Protein AF-A0A2W0A3Y1-F1 (afdb_monomer_lite)

Sequence (78 aa):
MKIKMKVNGQEVGAAGGLDHFVLDQVRRSMQEKVAGVTCPQHMMSAAIQVNGESLSGLKVQIQACCDSMRQRVAKALA

pLDDT: mean 73.79, std 17.35, range [29.81, 89.06]

Foldseek 3Di:
DDDFDDDPNDGDDPPQNVFVVVVVVLVVQLQVLQQPQADPVPRDGKGWDWDDRGPVGTDIDIDDPDPVSVVVSVVSSD

Radius of gyration: 16.34 Å; chains: 1; bounding box: 23×27×56 Å

Structure (mmCIF, N/CA/C/O backbone):
data_AF-A0A2W0A3Y1-F1
#
_entry.id   AF-A0A2W0A3Y1-F1
#
loop_
_atom_site.group_PDB
_atom_site.id
_atom_site.type_symbol
_atom_site.label_atom_id
_atom_site.label_alt_id
_atom_site.label_comp_id
_atom_site.label_asym_id
_atom_site.label_entity_id
_atom_site.label_seq_id
_atom_site.pdbx_PDB_ins_code
_atom_site.Cartn_x
_atom_site.Cartn_y
_atom_site.Cartn_z
_atom_site.occupancy
_atom_site.B_iso_or_equiv
_atom_site.auth_seq_id
_atom_site.auth_comp_id
_atom_site.auth_asym_id
_atom_site.auth_atom_id
_atom_site.pdbx_PDB_model_num
ATOM 1 N N . MET A 1 1 ? -8.756 7.037 37.441 1.00 29.81 1 MET A N 1
ATOM 2 C CA . MET A 1 1 ? -7.576 7.829 37.021 1.00 29.81 1 MET A CA 1
ATOM 3 C C . MET A 1 1 ? -7.514 7.838 35.496 1.00 29.81 1 MET A C 1
ATOM 5 O O . MET A 1 1 ? -7.508 6.764 34.916 1.00 29.81 1 MET A O 1
ATOM 9 N N . LYS A 1 2 ? -7.554 9.007 34.837 1.00 36.41 2 LYS A N 1
ATOM 10 C CA . LYS A 1 2 ? -7.430 9.119 33.369 1.00 36.41 2 LYS A CA 1
ATOM 11 C C . LYS A 1 2 ? -5.982 9.473 33.033 1.00 36.41 2 LYS A C 1
ATOM 13 O O . LYS A 1 2 ? -5.579 10.619 33.207 1.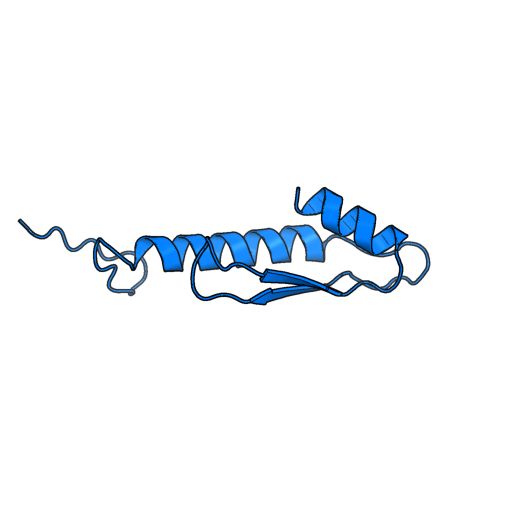00 36.41 2 LYS A O 1
ATOM 18 N N . ILE A 1 3 ? -5.201 8.485 32.608 1.00 40.47 3 ILE A N 1
ATOM 19 C CA . ILE A 1 3 ? -3.805 8.677 32.204 1.00 40.47 3 ILE A CA 1
ATOM 20 C C . ILE A 1 3 ? -3.822 9.303 30.803 1.00 40.47 3 ILE A C 1
ATOM 22 O O . ILE A 1 3 ? -4.180 8.644 29.831 1.00 40.47 3 ILE A O 1
ATOM 26 N N . LYS A 1 4 ? -3.502 10.598 30.704 1.00 35.53 4 LYS A N 1
ATOM 27 C CA . LYS A 1 4 ? -3.328 11.310 29.429 1.00 35.53 4 LYS A CA 1
ATOM 28 C C . LYS A 1 4 ? -1.861 11.198 29.008 1.00 35.53 4 LYS A C 1
ATOM 30 O O . LYS A 1 4 ? -1.049 12.026 29.409 1.00 35.53 4 LYS A O 1
ATOM 35 N N . MET A 1 5 ? -1.511 10.177 28.228 1.00 38.69 5 MET A N 1
ATOM 36 C CA . MET A 1 5 ? -0.206 10.13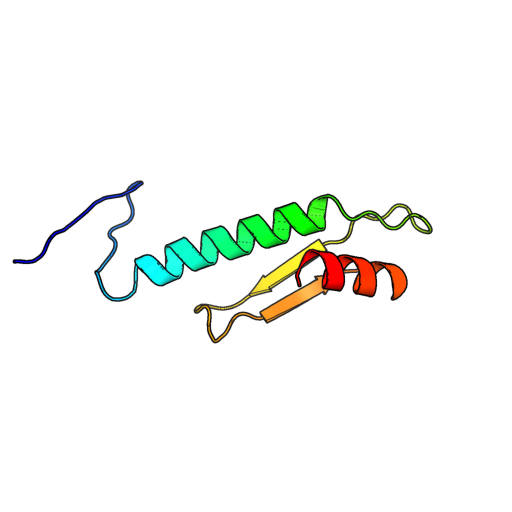1 27.557 1.00 38.69 5 MET A CA 1
ATOM 37 C C . MET A 1 5 ? -0.293 10.924 26.252 1.00 38.69 5 MET A C 1
ATOM 39 O O . MET A 1 5 ? -1.094 10.605 25.381 1.00 38.69 5 MET A O 1
ATOM 43 N N . LYS A 1 6 ? 0.514 11.982 26.135 1.00 37.16 6 LYS A N 1
ATOM 44 C CA . LYS A 1 6 ? 0.722 12.719 24.884 1.00 37.16 6 LYS A CA 1
ATOM 45 C C . LYS A 1 6 ? 1.920 12.108 24.166 1.00 37.16 6 LYS A C 1
ATOM 47 O O . LYS A 1 6 ? 3.034 12.191 24.673 1.00 37.16 6 LYS A O 1
ATOM 52 N N . VAL A 1 7 ? 1.698 11.543 22.984 1.00 45.97 7 VAL A N 1
ATOM 53 C CA . VAL A 1 7 ? 2.764 11.162 22.050 1.00 45.97 7 VAL A CA 1
ATOM 54 C C . VAL A 1 7 ? 2.544 11.980 20.779 1.00 45.97 7 VAL A C 1
ATOM 56 O O . VAL A 1 7 ? 1.457 11.962 20.215 1.00 45.97 7 VAL A O 1
ATOM 59 N N . ASN A 1 8 ? 3.550 12.757 20.369 1.00 50.66 8 ASN A N 1
ATOM 60 C CA . ASN A 1 8 ? 3.550 13.541 19.122 1.00 50.66 8 ASN A CA 1
ATOM 61 C C . ASN A 1 8 ? 2.388 14.550 18.932 1.00 50.66 8 ASN A C 1
ATOM 63 O O . ASN A 1 8 ? 1.905 14.767 17.826 1.00 50.66 8 ASN A O 1
ATOM 67 N N . GLY A 1 9 ? 1.923 15.193 20.010 1.00 48.34 9 GLY A N 1
ATOM 68 C CA . GLY A 1 9 ? 0.981 16.322 19.918 1.00 48.34 9 GLY A CA 1
ATOM 69 C C . GLY A 1 9 ? -0.478 15.970 19.597 1.00 48.34 9 GLY A C 1
ATOM 70 O O . GLY A 1 9 ? -1.313 16.869 19.607 1.00 48.34 9 GLY A O 1
ATOM 71 N N . GLN A 1 10 ? -0.819 14.694 19.392 1.00 43.38 10 GLN A N 1
ATOM 72 C CA . GLN A 1 10 ? -2.204 14.244 19.229 1.00 43.38 10 GLN A CA 1
ATOM 73 C C . GLN A 1 10 ? -2.768 13.726 20.561 1.00 43.38 10 GLN A C 1
ATOM 75 O O . GLN A 1 10 ? -2.176 12.876 21.230 1.00 43.38 10 GLN A O 1
ATOM 80 N N . GLU A 1 11 ? -3.917 14.270 20.975 1.00 41.06 11 GLU A N 1
ATOM 81 C CA . GLU A 1 11 ? -4.669 13.795 22.138 1.00 41.06 11 GLU A CA 1
ATOM 82 C C . GLU A 1 11 ? -5.253 12.411 21.844 1.00 41.06 11 GLU A C 1
ATOM 84 O O . GLU A 1 11 ? -6.320 12.270 21.250 1.00 41.06 11 GLU A O 1
ATOM 89 N N . VAL A 1 12 ? -4.550 11.364 22.274 1.00 47.19 12 VAL A N 1
ATOM 90 C CA . VAL A 1 12 ? -5.067 9.999 22.206 1.00 47.19 12 VAL A CA 1
ATOM 91 C C . VAL A 1 12 ? -6.089 9.778 23.324 1.00 47.19 12 VAL A C 1
ATOM 93 O O . VAL A 1 12 ? -5.768 9.452 24.466 1.00 47.19 12 VAL A O 1
ATOM 96 N N . GLY A 1 13 ? -7.365 9.981 22.998 1.00 41.25 13 GLY A N 1
ATOM 97 C CA . GLY A 1 13 ? -8.467 9.447 23.793 1.00 41.25 13 GLY A CA 1
ATOM 98 C C . GLY A 1 13 ? -8.392 7.918 23.779 1.00 41.25 13 GLY A C 1
ATOM 99 O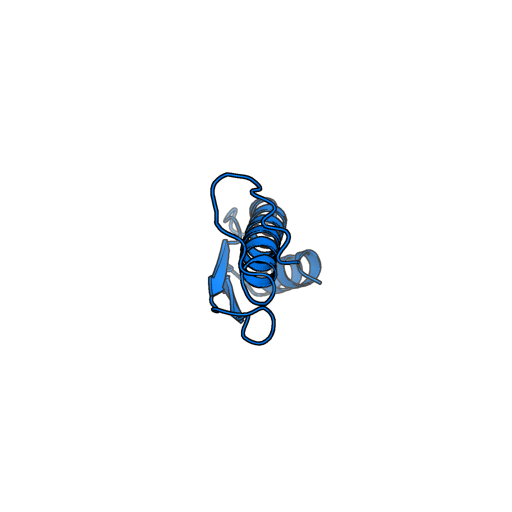 O . GLY A 1 13 ? -8.366 7.315 22.706 1.00 41.25 13 GLY A O 1
ATOM 100 N N . ALA A 1 14 ? -8.347 7.302 24.963 1.00 47.03 14 ALA A N 1
ATOM 101 C CA . ALA A 1 14 ? -8.028 5.889 25.215 1.00 47.03 14 ALA A CA 1
ATOM 102 C C . ALA A 1 14 ? -8.948 4.826 24.559 1.00 47.03 14 ALA A C 1
ATOM 104 O O . ALA A 1 14 ? -8.815 3.649 24.869 1.00 47.03 14 ALA A O 1
ATOM 105 N N . ALA A 1 15 ? -9.862 5.209 23.665 1.00 48.38 15 ALA A N 1
ATOM 106 C CA . ALA A 1 15 ? -10.747 4.298 22.934 1.00 48.38 15 ALA A CA 1
ATOM 107 C C . ALA A 1 15 ? -10.788 4.540 21.408 1.00 48.38 15 ALA A C 1
ATOM 109 O O . ALA A 1 15 ? -11.499 3.829 20.714 1.00 48.38 15 ALA A O 1
ATOM 110 N N . GLY A 1 16 ? -10.051 5.525 20.876 1.00 49.44 16 GLY A N 1
ATOM 111 C CA . GLY A 1 16 ? -10.054 5.817 19.430 1.00 49.44 16 GLY A CA 1
ATOM 112 C C . GLY A 1 16 ? -8.781 6.470 18.882 1.00 49.44 16 GLY A C 1
ATOM 113 O O . GLY A 1 16 ? -8.569 6.487 17.674 1.00 49.44 16 GLY A O 1
ATOM 114 N N . GLY A 1 17 ? -7.894 6.977 19.746 1.00 53.19 17 GLY A N 1
ATOM 115 C CA . GLY A 1 17 ? -6.628 7.574 19.307 1.00 53.19 17 GLY A CA 1
ATOM 116 C C . GLY A 1 17 ? -5.551 6.556 18.916 1.00 53.19 17 GLY A C 1
ATOM 117 O O . GLY A 1 17 ? -4.709 6.856 18.074 1.00 53.19 17 GLY A O 1
ATOM 118 N N . LEU A 1 18 ? -5.581 5.354 19.505 1.00 59.41 18 LEU A N 1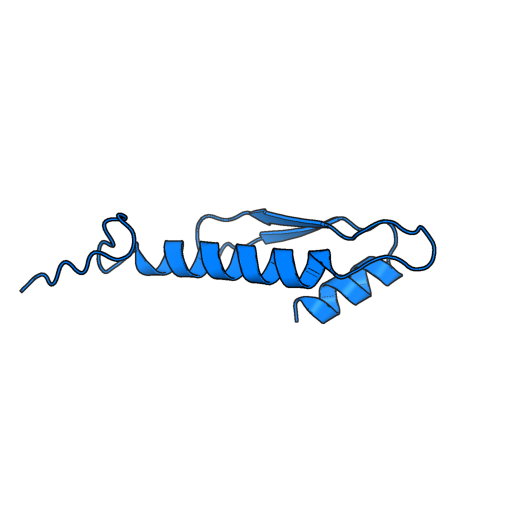
ATOM 119 C CA . LEU A 1 18 ? -4.645 4.277 19.165 1.00 59.41 18 LEU A CA 1
ATOM 120 C C . LEU A 1 18 ? -4.918 3.735 17.762 1.00 59.41 18 LEU A C 1
ATOM 122 O O . LEU A 1 18 ? -3.986 3.624 16.971 1.00 59.41 18 LEU A O 1
ATOM 126 N N . ASP A 1 19 ? -6.186 3.480 17.430 1.00 64.75 19 ASP A N 1
ATOM 127 C CA . ASP A 1 19 ? -6.584 2.993 16.109 1.00 64.75 19 ASP A CA 1
ATOM 128 C C . ASP A 1 19 ? -6.117 3.913 14.988 1.00 64.75 19 ASP A C 1
ATOM 130 O O . ASP A 1 19 ? -5.559 3.423 14.014 1.00 64.75 19 ASP A O 1
ATOM 134 N N . HIS A 1 20 ? -6.264 5.233 15.138 1.00 70.06 20 HIS A N 1
ATOM 135 C CA . HIS A 1 20 ? -5.849 6.186 14.108 1.00 70.06 20 HIS A CA 1
ATOM 136 C C . HIS A 1 20 ? -4.325 6.220 13.910 1.00 70.06 20 HIS A C 1
ATOM 138 O O . HIS A 1 20 ? -3.847 6.281 12.779 1.00 70.06 20 HIS A O 1
ATOM 144 N N . PHE A 1 21 ? -3.549 6.145 14.997 1.00 75.00 21 PHE A N 1
ATOM 145 C CA . PHE A 1 21 ? -2.088 6.073 14.915 1.00 75.00 21 PHE A CA 1
ATOM 146 C C . PHE A 1 21 ? -1.624 4.777 14.238 1.00 75.00 21 PHE A C 1
ATOM 148 O O . PHE A 1 21 ? -0.772 4.803 13.350 1.00 75.00 21 PHE A O 1
ATOM 155 N N . VAL A 1 22 ? -2.227 3.648 14.617 1.00 78.81 22 VAL A N 1
ATOM 156 C CA . VAL A 1 22 ? -1.938 2.344 14.010 1.00 78.81 22 VAL A CA 1
ATOM 157 C C . VAL A 1 22 ? -2.341 2.340 12.533 1.00 78.81 22 VAL A C 1
ATOM 159 O O . VAL A 1 22 ? -1.585 1.848 11.701 1.00 78.81 22 VAL A O 1
ATOM 162 N N . LEU A 1 23 ? -3.476 2.945 12.175 1.00 80.44 23 LEU A N 1
ATOM 163 C CA . LEU A 1 23 ? -3.919 3.114 10.788 1.00 80.44 23 LEU A CA 1
ATOM 164 C C . LEU A 1 23 ? -2.925 3.906 9.945 1.00 80.44 23 LEU A C 1
ATOM 166 O O . LEU A 1 23 ? -2.595 3.481 8.838 1.00 80.44 23 LEU A O 1
ATOM 170 N N . ASP A 1 24 ? -2.447 5.043 10.457 1.00 81.75 24 ASP A N 1
ATOM 171 C CA . ASP A 1 24 ? -1.476 5.876 9.744 1.00 81.75 24 ASP A CA 1
ATOM 172 C C . ASP A 1 24 ? -0.159 5.116 9.546 1.00 81.75 24 ASP A C 1
ATOM 174 O O . ASP A 1 24 ? 0.409 5.118 8.452 1.00 81.75 24 ASP A O 1
ATOM 178 N N . GLN A 1 25 ? 0.280 4.371 10.567 1.00 84.69 25 GLN A N 1
ATOM 179 C CA . GLN A 1 25 ? 1.467 3.524 10.480 1.00 84.69 25 GLN A CA 1
ATOM 180 C C . GLN A 1 25 ? 1.297 2.392 9.457 1.00 84.69 25 GLN A C 1
ATOM 182 O O . GLN A 1 25 ? 2.194 2.165 8.644 1.00 84.69 25 GLN A O 1
ATOM 187 N N . VAL A 1 26 ? 0.152 1.702 9.449 1.00 83.62 26 VAL A N 1
ATOM 188 C CA . VAL A 1 26 ? -0.155 0.656 8.461 1.00 83.62 26 VAL A CA 1
ATOM 189 C C . VAL A 1 26 ? -0.186 1.249 7.055 1.00 83.62 26 VAL A C 1
ATOM 191 O O . VAL A 1 26 ? 0.430 0.693 6.146 1.00 83.62 26 VAL A O 1
ATOM 194 N N . ARG A 1 27 ? -0.828 2.409 6.869 1.00 83.94 27 ARG A N 1
ATOM 195 C CA . ARG A 1 27 ? -0.882 3.106 5.579 1.00 83.94 27 ARG A CA 1
ATOM 196 C C . ARG A 1 27 ? 0.513 3.440 5.059 1.00 83.94 27 ARG A C 1
ATOM 198 O O . ARG A 1 27 ? 0.800 3.134 3.903 1.00 83.94 27 ARG A O 1
ATOM 205 N N . ARG A 1 28 ? 1.373 4.029 5.895 1.00 85.19 28 ARG A N 1
ATOM 206 C CA . ARG A 1 28 ? 2.762 4.341 5.522 1.00 85.19 28 ARG A CA 1
ATOM 207 C C . ARG A 1 28 ? 3.544 3.077 5.195 1.00 85.19 28 ARG A C 1
ATOM 209 O O . ARG A 1 28 ? 4.112 2.991 4.115 1.00 85.19 28 ARG A O 1
ATOM 216 N N . SER A 1 29 ? 3.470 2.062 6.055 1.00 86.50 29 SER A N 1
ATOM 217 C CA . SER A 1 29 ? 4.186 0.801 5.851 1.00 86.50 29 SER A CA 1
ATOM 218 C C . SER A 1 29 ? 3.783 0.109 4.545 1.00 86.50 29 SER A C 1
ATOM 220 O O . SER A 1 29 ? 4.641 -0.362 3.798 1.00 86.50 29 SER A O 1
ATOM 222 N N . MET A 1 30 ? 2.486 0.095 4.219 1.00 85.38 30 MET A N 1
ATOM 223 C CA . MET A 1 30 ? 1.997 -0.429 2.945 1.00 85.38 30 MET A CA 1
ATOM 224 C C . MET A 1 30 ? 2.492 0.409 1.760 1.00 85.38 30 MET A C 1
ATOM 226 O O . MET A 1 30 ? 2.924 -0.154 0.756 1.00 85.38 30 MET A O 1
ATOM 230 N N . GLN A 1 31 ? 2.452 1.742 1.857 1.00 85.00 31 GLN A N 1
ATOM 231 C CA . GLN A 1 31 ? 2.930 2.622 0.787 1.00 85.00 31 GLN A CA 1
ATOM 232 C C . GLN A 1 31 ? 4.427 2.440 0.533 1.00 85.00 31 GLN A C 1
ATOM 234 O O . GLN A 1 31 ? 4.826 2.324 -0.621 1.00 85.00 31 GLN A O 1
ATOM 239 N N . GLU A 1 32 ? 5.241 2.335 1.581 1.00 87.31 32 GLU A N 1
ATOM 240 C CA . GLU A 1 32 ? 6.684 2.099 1.475 1.00 87.31 32 GLU A CA 1
ATOM 241 C C . GLU A 1 32 ? 6.997 0.729 0.859 1.00 87.31 32 GLU A C 1
ATOM 243 O O . GLU A 1 32 ? 7.814 0.637 -0.059 1.00 87.31 32 GLU A O 1
ATOM 248 N N . LYS A 1 33 ? 6.294 -0.331 1.288 1.00 86.25 33 LYS A N 1
ATOM 249 C CA . LYS A 1 33 ? 6.427 -1.680 0.708 1.00 86.25 33 LYS A CA 1
ATOM 250 C C . LYS A 1 33 ? 6.130 -1.701 -0.791 1.00 86.25 33 LYS A C 1
ATOM 252 O O . LYS A 1 33 ? 6.774 -2.442 -1.529 1.00 86.25 33 LYS A O 1
ATOM 257 N N . VAL A 1 34 ? 5.162 -0.903 -1.244 1.00 86.56 34 VAL A N 1
ATOM 258 C CA . VAL A 1 34 ? 4.752 -0.861 -2.655 1.00 86.56 34 VAL A CA 1
ATOM 259 C C . VAL A 1 34 ? 5.570 0.125 -3.483 1.00 86.56 34 VAL A C 1
ATOM 261 O O . VAL A 1 34 ? 5.791 -0.136 -4.662 1.00 86.56 34 VAL A O 1
ATOM 264 N N . ALA A 1 35 ? 6.078 1.206 -2.890 1.00 82.44 35 ALA A N 1
ATOM 265 C CA . ALA A 1 35 ? 6.897 2.197 -3.587 1.00 82.44 35 ALA A CA 1
ATOM 266 C C . ALA A 1 35 ? 8.162 1.584 -4.216 1.00 82.44 35 ALA A C 1
ATOM 268 O O . ALA A 1 35 ? 8.619 2.050 -5.258 1.00 82.44 35 ALA A O 1
ATOM 269 N N . GLY A 1 36 ? 8.695 0.508 -3.624 1.00 82.88 36 GLY A N 1
ATOM 270 C CA . GLY A 1 36 ? 9.815 -0.261 -4.177 1.00 82.88 36 GLY A CA 1
ATOM 271 C C . GLY A 1 36 ? 9.442 -1.257 -5.286 1.00 82.88 36 GLY A C 1
ATOM 272 O O . GLY A 1 36 ? 10.324 -1.902 -5.852 1.00 82.88 36 GLY A O 1
ATOM 273 N N . VAL A 1 37 ? 8.154 -1.426 -5.604 1.00 85.62 37 VAL A N 1
ATOM 274 C CA . VAL A 1 37 ? 7.682 -2.390 -6.604 1.00 85.62 37 VAL A CA 1
ATOM 275 C C . VAL A 1 37 ? 7.552 -1.711 -7.965 1.00 85.62 37 VAL A C 1
ATOM 277 O O . VAL A 1 37 ? 6.561 -1.045 -8.263 1.00 85.62 37 VAL A O 1
ATOM 280 N N . THR A 1 38 ? 8.530 -1.952 -8.834 1.00 86.81 38 THR A N 1
ATOM 281 C CA . THR A 1 38 ? 8.531 -1.471 -10.225 1.00 86.81 38 THR A CA 1
ATOM 282 C C . THR A 1 38 ? 8.195 -2.606 -11.196 1.00 86.81 38 THR A C 1
ATOM 284 O O . THR A 1 38 ? 8.614 -3.754 -11.012 1.00 86.81 38 THR A O 1
ATOM 287 N N . CYS A 1 39 ? 7.427 -2.314 -12.252 1.00 86.12 39 CYS A N 1
ATOM 288 C CA . CYS A 1 39 ? 7.158 -3.280 -13.318 1.00 86.12 39 CYS A CA 1
ATOM 289 C C . CYS A 1 39 ? 8.388 -3.366 -14.224 1.00 86.12 39 CYS A C 1
ATOM 291 O O . CYS A 1 39 ? 8.747 -2.358 -14.828 1.00 86.12 39 CYS A O 1
ATOM 293 N N . PRO A 1 40 ? 8.985 -4.551 -14.421 1.00 84.75 40 PRO A N 1
ATOM 294 C CA . PRO A 1 40 ? 10.128 -4.692 -15.320 1.00 84.75 40 PRO A CA 1
ATOM 295 C C . PRO A 1 40 ? 9.759 -4.514 -16.802 1.00 84.75 40 PRO A C 1
ATOM 297 O O . PRO A 1 40 ? 10.636 -4.243 -17.607 1.00 84.75 40 PRO A O 1
ATOM 300 N N . GLN A 1 41 ? 8.482 -4.673 -17.175 1.00 87.25 41 GLN A N 1
ATOM 301 C CA . GLN A 1 41 ? 8.040 -4.591 -18.575 1.00 87.25 41 GLN A CA 1
ATOM 302 C C . GLN A 1 41 ? 7.718 -3.161 -19.014 1.00 87.25 41 GLN A C 1
ATOM 304 O O . GLN A 1 41 ? 8.049 -2.770 -20.125 1.00 87.25 41 GLN A O 1
ATOM 309 N N . HIS A 1 42 ? 7.071 -2.387 -18.141 1.00 86.62 42 HIS A N 1
ATOM 310 C CA . HIS A 1 42 ? 6.601 -1.035 -18.462 1.00 86.62 42 HIS A CA 1
ATOM 311 C C . HIS A 1 42 ? 7.398 0.057 -17.738 1.00 86.62 42 HIS A C 1
ATOM 313 O O . HIS A 1 42 ? 7.130 1.234 -17.945 1.00 86.62 42 HIS A O 1
ATOM 319 N N . MET A 1 43 ? 8.344 -0.322 -16.866 1.00 85.06 43 MET A N 1
ATOM 320 C CA . MET A 1 43 ? 9.160 0.581 -16.036 1.00 85.06 43 MET A CA 1
ATOM 321 C C . MET A 1 43 ? 8.342 1.585 -15.207 1.00 85.06 43 MET A C 1
ATOM 323 O O . MET A 1 43 ? 8.837 2.631 -14.804 1.00 85.06 43 MET A O 1
ATOM 327 N N . MET A 1 44 ? 7.082 1.255 -14.929 1.00 85.19 44 MET A N 1
ATOM 328 C CA . MET A 1 44 ? 6.203 2.041 -14.070 1.00 85.19 44 MET A CA 1
ATOM 329 C C . MET A 1 44 ? 6.328 1.558 -12.629 1.00 85.19 44 MET A C 1
ATOM 331 O O . MET A 1 44 ? 6.500 0.361 -12.389 1.00 85.19 44 MET A O 1
ATOM 335 N N . SER A 1 45 ? 6.217 2.471 -11.673 1.00 86.06 45 SER A N 1
ATOM 336 C CA . SER A 1 45 ? 6.118 2.121 -10.256 1.00 86.06 45 SER A CA 1
ATOM 337 C C . SER A 1 45 ? 4.678 1.784 -9.897 1.00 86.06 45 SER A C 1
ATOM 339 O O . SER A 1 45 ? 3.736 2.397 -10.404 1.00 86.06 45 SER A O 1
ATOM 341 N N . ALA A 1 46 ? 4.501 0.800 -9.024 1.00 85.75 46 ALA A N 1
ATOM 342 C CA . ALA A 1 46 ? 3.200 0.504 -8.464 1.00 85.75 46 ALA A CA 1
ATOM 343 C C . ALA A 1 46 ? 2.803 1.597 -7.470 1.00 85.75 46 ALA A C 1
ATOM 345 O O . ALA A 1 46 ? 3.641 2.147 -6.756 1.00 85.75 46 ALA A O 1
ATOM 346 N N . ALA A 1 47 ? 1.509 1.877 -7.393 1.00 86.38 47 ALA A N 1
ATOM 347 C CA . ALA A 1 47 ? 0.958 2.770 -6.389 1.00 86.38 47 ALA A CA 1
ATOM 348 C C . ALA A 1 47 ? -0.209 2.086 -5.682 1.00 86.38 47 ALA A C 1
ATOM 350 O O . ALA A 1 47 ? -0.922 1.266 -6.262 1.00 86.38 47 ALA A O 1
ATOM 351 N N . ILE A 1 48 ? -0.421 2.431 -4.416 1.00 86.50 48 ILE A N 1
ATOM 352 C CA . ILE A 1 48 ? -1.618 2.024 -3.687 1.00 86.50 48 ILE A CA 1
ATOM 353 C C . ILE A 1 48 ? -2.322 3.230 -3.103 1.00 86.50 48 ILE A C 1
ATOM 355 O O . ILE A 1 48 ? -1.702 4.179 -2.620 1.00 86.50 48 ILE A O 1
ATOM 359 N N . GLN A 1 49 ? -3.641 3.144 -3.095 1.00 83.75 49 GLN A N 1
ATOM 360 C CA . GLN A 1 49 ? -4.489 4.068 -2.378 1.00 83.75 49 GLN A CA 1
ATOM 361 C C . GLN A 1 49 ? -5.158 3.311 -1.238 1.00 83.75 49 GLN A C 1
ATOM 363 O O . GLN A 1 49 ? -5.942 2.391 -1.461 1.00 83.75 49 GLN A O 1
ATOM 368 N N . VAL A 1 50 ? -4.801 3.680 -0.013 1.00 81.81 50 VAL A N 1
ATOM 369 C CA . VAL A 1 50 ? -5.402 3.132 1.203 1.00 81.81 50 VAL A CA 1
ATOM 370 C C . VAL A 1 50 ? -6.475 4.110 1.661 1.00 81.81 50 VAL A C 1
ATOM 372 O O . VAL A 1 50 ? -6.167 5.266 1.950 1.00 81.81 50 VAL A O 1
ATOM 375 N N . ASN A 1 51 ? -7.721 3.649 1.692 1.00 79.69 51 ASN A N 1
ATOM 376 C CA . ASN A 1 51 ? -8.885 4.409 2.135 1.00 79.69 51 ASN A CA 1
ATOM 377 C C . ASN A 1 51 ? -9.551 3.678 3.309 1.00 79.69 51 ASN A C 1
ATOM 379 O O . ASN A 1 51 ? -9.568 2.450 3.334 1.00 79.69 51 ASN A O 1
ATOM 383 N N . GLY A 1 52 ? -10.139 4.414 4.249 1.00 72.31 52 GLY A N 1
ATOM 384 C CA . GLY A 1 52 ? -10.864 3.843 5.387 1.00 72.31 52 GLY A CA 1
ATOM 385 C C . GLY A 1 52 ? -10.575 4.585 6.688 1.00 72.31 52 GLY A C 1
ATOM 386 O O . GLY A 1 52 ? -9.474 5.089 6.889 1.00 72.31 52 GLY A O 1
ATOM 387 N N . GLU A 1 53 ? -11.581 4.653 7.557 1.00 72.62 53 GLU A N 1
ATOM 388 C CA . GLU A 1 53 ? -11.529 5.378 8.838 1.00 72.62 53 GLU A CA 1
ATOM 389 C C . GLU A 1 53 ? -11.182 4.461 10.027 1.00 72.62 53 GLU A C 1
ATOM 391 O O . GLU A 1 53 ? -10.952 4.932 11.136 1.00 72.62 53 GLU A O 1
ATOM 396 N N . SER A 1 54 ? -11.147 3.142 9.809 1.00 69.88 54 SER A N 1
ATOM 397 C CA . SER A 1 54 ? -10.860 2.116 10.822 1.00 69.88 54 SER A CA 1
ATOM 398 C C . SER A 1 54 ? -10.132 0.916 10.197 1.00 69.88 54 SER A C 1
ATOM 400 O O . SER A 1 54 ? -10.270 0.663 8.998 1.00 69.88 54 SER A O 1
ATOM 402 N N . LEU A 1 55 ? -9.366 0.158 10.995 1.00 70.62 55 LEU A N 1
ATOM 403 C CA . LEU A 1 55 ? -8.634 -1.032 10.522 1.00 70.62 55 LEU A CA 1
ATOM 404 C C . LEU A 1 55 ? -9.573 -2.085 9.913 1.00 70.62 55 LEU A C 1
ATOM 406 O O . LEU A 1 55 ? -9.234 -2.729 8.926 1.00 70.62 55 LEU A O 1
ATOM 410 N N . SER A 1 56 ? -10.783 -2.210 10.465 1.00 72.75 56 SER A N 1
ATOM 411 C CA . SER A 1 56 ? -11.813 -3.137 9.974 1.00 72.75 56 SER A CA 1
ATOM 412 C C . SER A 1 56 ? -12.448 -2.687 8.649 1.00 72.75 56 SER A C 1
ATOM 414 O O . SER A 1 56 ? -13.012 -3.504 7.928 1.00 72.75 56 SER A O 1
ATOM 416 N N . GLY A 1 57 ? -12.368 -1.393 8.321 1.00 76.00 57 GLY A N 1
ATOM 417 C CA . GLY A 1 57 ? -12.899 -0.799 7.090 1.00 76.00 57 GLY A CA 1
ATOM 418 C C . GLY A 1 57 ? -11.829 -0.460 6.052 1.00 76.00 57 GLY A C 1
ATOM 419 O O . GLY A 1 57 ? -12.111 0.288 5.113 1.00 76.00 57 GLY A O 1
ATOM 420 N N . LEU A 1 58 ? -10.602 -0.956 6.230 1.00 78.44 58 LEU A N 1
ATOM 421 C CA . LEU A 1 58 ? -9.460 -0.588 5.405 1.00 78.44 58 LEU A CA 1
ATOM 422 C C . LEU A 1 58 ? -9.602 -1.181 3.996 1.00 78.44 58 LEU A C 1
ATOM 424 O O . LEU A 1 58 ? -9.643 -2.394 3.799 1.00 78.44 58 LEU A O 1
ATOM 428 N N . LYS A 1 59 ? -9.676 -0.306 2.995 1.00 82.06 59 LYS A N 1
ATOM 429 C CA . LYS A 1 59 ? -9.744 -0.654 1.576 1.00 82.06 59 LYS A CA 1
ATOM 430 C C . LYS A 1 59 ? -8.446 -0.250 0.902 1.00 82.06 59 LYS A C 1
ATOM 432 O O . LYS A 1 59 ? -8.115 0.933 0.837 1.00 82.06 59 LYS A O 1
ATOM 437 N N . VAL A 1 60 ? -7.733 -1.233 0.363 1.00 84.19 60 VAL A N 1
ATOM 438 C CA . VAL A 1 60 ? -6.512 -1.008 -0.415 1.00 84.19 60 VAL A CA 1
ATOM 439 C C . VAL A 1 60 ? -6.837 -1.151 -1.894 1.00 84.19 60 VAL A C 1
ATOM 441 O O . VAL A 1 60 ? -7.240 -2.216 -2.355 1.00 84.19 60 VAL A O 1
ATOM 444 N N . GLN A 1 61 ? -6.654 -0.073 -2.647 1.00 86.12 61 GLN A N 1
ATOM 445 C CA . GLN A 1 61 ? -6.789 -0.071 -4.095 1.00 86.12 61 GLN A CA 1
ATOM 446 C C . GLN A 1 61 ? -5.401 -0.080 -4.732 1.00 86.12 61 GLN A C 1
ATOM 448 O O . GLN A 1 61 ? -4.616 0.848 -4.546 1.00 86.12 61 GLN A O 1
ATOM 453 N N . ILE A 1 62 ? -5.103 -1.141 -5.480 1.00 86.75 62 ILE A N 1
ATOM 454 C CA . ILE A 1 62 ? -3.821 -1.317 -6.166 1.00 86.75 62 ILE A CA 1
ATOM 455 C C . ILE A 1 62 ? -3.901 -0.677 -7.553 1.00 86.75 62 ILE A C 1
ATOM 457 O O . ILE A 1 62 ? -4.702 -1.093 -8.394 1.00 86.75 62 ILE A O 1
ATOM 461 N N . GLN A 1 63 ? -3.041 0.306 -7.797 1.00 86.75 63 GLN A N 1
ATOM 462 C CA . GLN A 1 63 ? -2.796 0.886 -9.110 1.00 86.75 63 GLN A CA 1
ATOM 463 C C . GLN A 1 63 ? -1.537 0.251 -9.701 1.00 86.75 63 GLN A C 1
ATOM 465 O O . GLN A 1 63 ? -0.429 0.402 -9.187 1.00 86.75 63 GLN A O 1
ATOM 470 N N . ALA A 1 64 ? -1.730 -0.500 -10.778 1.00 86.31 64 ALA A N 1
ATOM 471 C CA . ALA A 1 64 ? -0.681 -1.260 -11.434 1.00 86.31 64 ALA A CA 1
ATOM 472 C C . ALA A 1 64 ? -0.893 -1.241 -12.947 1.00 86.31 64 ALA A C 1
ATOM 474 O O . ALA A 1 64 ? -2.032 -1.291 -13.410 1.00 86.31 64 ALA A O 1
ATOM 475 N N . CYS A 1 65 ? 0.201 -1.224 -13.706 1.00 88.25 65 CYS A N 1
ATOM 476 C CA . CYS A 1 65 ? 0.166 -1.197 -15.168 1.00 88.25 65 CYS A CA 1
ATOM 477 C C . CYS A 1 65 ? -0.225 -2.546 -15.801 1.00 88.25 65 CYS A C 1
ATOM 479 O O . CYS A 1 65 ? -0.601 -2.585 -16.965 1.00 88.25 65 CYS A O 1
ATOM 481 N N . CYS A 1 66 ? -0.090 -3.661 -15.071 1.00 89.06 66 CYS A N 1
ATOM 482 C CA . CYS A 1 66 ? -0.417 -5.007 -15.554 1.00 89.06 66 CYS A CA 1
ATOM 483 C C . CYS A 1 66 ? -0.691 -5.991 -14.401 1.00 89.06 66 CYS A C 1
ATOM 485 O O . CYS A 1 66 ? -0.331 -5.732 -13.247 1.00 89.06 66 CYS A O 1
ATOM 487 N N . ASP A 1 67 ? -1.268 -7.156 -14.710 1.00 88.62 67 ASP A N 1
ATOM 488 C CA . ASP A 1 67 ? -1.574 -8.204 -13.724 1.00 88.62 67 ASP A CA 1
ATOM 489 C C . ASP A 1 67 ? -0.338 -8.758 -13.014 1.00 88.62 67 ASP A C 1
ATOM 491 O O . ASP A 1 67 ? -0.362 -8.972 -11.804 1.00 88.62 67 ASP A O 1
ATOM 495 N N . SER A 1 68 ? 0.780 -8.915 -13.729 1.00 87.00 68 SER A N 1
ATOM 496 C CA . SER A 1 68 ? 2.048 -9.351 -13.126 1.00 87.00 68 SER A CA 1
ATOM 497 C C . SER A 1 68 ? 2.505 -8.385 -12.028 1.00 87.00 68 SER A C 1
ATOM 499 O O . SER A 1 68 ? 2.941 -8.801 -10.953 1.00 87.00 68 SER A O 1
ATOM 501 N N . MET A 1 69 ? 2.331 -7.077 -12.247 1.00 87.19 69 MET A N 1
ATOM 502 C CA . MET A 1 69 ? 2.585 -6.075 -11.216 1.00 87.19 69 MET A CA 1
ATOM 503 C C . MET A 1 69 ? 1.559 -6.166 -10.083 1.00 87.19 69 MET A C 1
ATOM 505 O O . MET A 1 69 ? 1.970 -6.146 -8.926 1.00 87.19 69 MET A O 1
ATOM 509 N N . ARG A 1 70 ? 0.257 -6.330 -10.370 1.00 86.81 70 ARG A N 1
ATOM 510 C CA . ARG A 1 70 ? -0.760 -6.528 -9.316 1.00 86.81 70 ARG A CA 1
ATOM 511 C C . ARG A 1 70 ? -0.412 -7.699 -8.404 1.00 86.81 70 ARG A C 1
ATOM 513 O O . ARG A 1 70 ? -0.493 -7.555 -7.190 1.00 86.81 70 ARG A O 1
ATOM 520 N N . GLN A 1 71 ? 0.027 -8.823 -8.966 1.00 87.81 71 GLN A N 1
ATOM 521 C CA . GLN A 1 71 ? 0.440 -9.995 -8.195 1.00 87.81 71 GLN A CA 1
ATOM 522 C C . GLN A 1 71 ? 1.679 -9.720 -7.337 1.00 87.81 71 GLN A C 1
ATOM 524 O O . GLN A 1 71 ? 1.735 -10.158 -6.190 1.00 87.81 71 GLN A O 1
ATOM 529 N N . ARG A 1 72 ? 2.663 -8.975 -7.854 1.00 86.06 72 ARG A N 1
ATOM 530 C CA . ARG A 1 72 ? 3.848 -8.566 -7.079 1.00 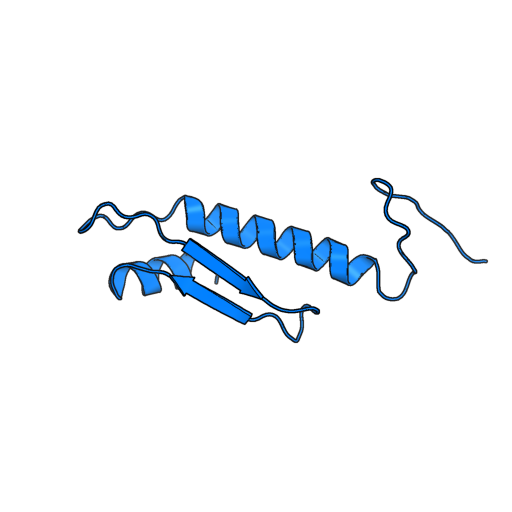86.06 72 ARG A CA 1
ATOM 531 C C . ARG A 1 72 ? 3.480 -7.644 -5.919 1.00 86.06 72 ARG A C 1
ATOM 533 O O . ARG A 1 72 ? 3.961 -7.853 -4.813 1.00 86.06 72 ARG A O 1
ATOM 540 N N . VAL A 1 73 ? 2.599 -6.674 -6.158 1.00 86.88 73 VAL A N 1
ATOM 541 C CA . VAL A 1 73 ? 2.097 -5.759 -5.124 1.00 86.88 73 VAL A CA 1
ATOM 542 C C . VAL A 1 73 ? 1.295 -6.518 -4.070 1.00 86.88 73 VAL A C 1
ATOM 544 O O . VAL A 1 73 ? 1.540 -6.343 -2.883 1.00 86.88 73 VAL A O 1
ATOM 547 N N . ALA A 1 74 ? 0.395 -7.412 -4.485 1.00 84.69 74 ALA A N 1
ATOM 548 C CA . ALA A 1 74 ? -0.364 -8.256 -3.566 1.00 84.69 74 ALA A CA 1
ATOM 549 C C . ALA A 1 74 ? 0.557 -9.127 -2.697 1.00 84.69 74 ALA A C 1
ATOM 551 O O . ALA A 1 74 ? 0.335 -9.230 -1.498 1.00 84.69 74 ALA A O 1
ATOM 552 N N . LYS A 1 75 ? 1.635 -9.686 -3.268 1.00 85.44 75 LYS A N 1
ATOM 553 C CA . LYS A 1 75 ? 2.657 -10.424 -2.506 1.00 85.44 75 LYS A CA 1
ATOM 554 C C . LYS A 1 75 ? 3.468 -9.547 -1.550 1.00 85.44 75 LYS A C 1
ATOM 556 O O . LYS A 1 75 ? 3.906 -10.049 -0.529 1.00 85.44 75 LYS A O 1
ATOM 561 N N . ALA A 1 76 ? 3.703 -8.279 -1.881 1.00 82.75 76 ALA A N 1
ATOM 562 C CA . ALA A 1 76 ? 4.419 -7.351 -1.002 1.00 82.75 76 ALA A CA 1
ATOM 563 C C . ALA A 1 76 ? 3.564 -6.878 0.192 1.00 82.75 76 ALA A C 1
ATOM 565 O O . ALA A 1 76 ? 4.113 -6.449 1.211 1.00 82.75 76 ALA A O 1
ATOM 566 N N . LEU A 1 77 ? 2.235 -6.931 0.041 1.00 78.19 77 LEU A N 1
ATOM 567 C CA . LEU A 1 77 ? 1.244 -6.516 1.038 1.00 78.19 77 LEU A CA 1
ATOM 568 C C . LEU A 1 77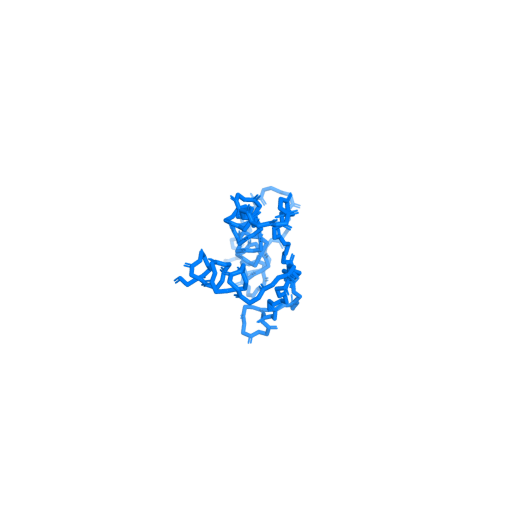 ? 0.683 -7.666 1.891 1.00 78.19 77 LEU A C 1
ATOM 570 O O . LEU A 1 77 ? 0.087 -7.375 2.927 1.00 78.19 77 LEU A O 1
ATOM 574 N N . ALA A 1 78 ? 0.838 -8.919 1.450 1.00 70.44 78 ALA A N 1
ATOM 575 C CA . ALA A 1 78 ? 0.543 -10.126 2.229 1.00 70.44 78 ALA A CA 1
ATOM 576 C C . ALA A 1 78 ? 1.621 -10.381 3.293 1.00 70.44 78 ALA A C 1
ATOM 578 O O . ALA A 1 78 ? 1.254 -10.926 4.356 1.00 70.44 78 ALA A O 1
#

Secondary structure (DSSP, 8-state):
-----EETTEE--TTTHHHHHHHHHHHHHHHHHHHT-B-TTT-PBPEEEEE-SSGGG-EEEEE-SSHHHHHHHHHHH-